Protein AF-A0A1S8L4I8-F1 (afdb_monomer)

pLDDT: mean 87.7, std 8.09, range [52.06, 96.81]

Mean predicted aligned error: 8.01 Å

Solvent-accessible surface area (backbone atoms only — not comparable to full-atom values): 6417 Å² total; per-residue (Å²): 130,55,75,65,58,51,51,55,50,52,53,49,52,48,56,42,41,77,71,63,42,60,68,67,68,67,61,54,53,56,47,52,53,51,50,52,57,48,56,77,68,48,87,44,71,67,56,42,51,52,54,49,56,50,50,54,51,50,55,53,48,52,61,54,31,56,58,27,42,52,58,51,51,53,51,52,50,53,52,53,49,39,73,76,43,59,83,48,52,66,60,53,53,52,50,55,53,54,51,54,56,50,52,53,52,52,53,50,53,58,64,74,76,107

Radius of gyration: 21.02 Å; Cα contacts (8 Å, |Δi|>4): 51; chains: 1; bounding box: 48×15×61 Å

Structure (mmCIF, N/CA/C/O backbone):
data_AF-A0A1S8L4I8-F1
#
_entry.id   AF-A0A1S8L4I8-F1
#
loop_
_atom_site.group_PDB
_atom_site.id
_atom_site.type_symbol
_atom_site.label_atom_id
_atom_site.label_alt_id
_atom_site.label_comp_id
_atom_site.label_asym_id
_atom_site.label_entity_id
_atom_site.label_seq_id
_atom_site.pdbx_PDB_ins_code
_atom_site.Cartn_x
_atom_site.Cartn_y
_atom_site.Cartn_z
_atom_site.occupancy
_atom_site.B_iso_or_equiv
_atom_site.auth_seq_id
_atom_site.auth_comp_id
_atom_site.auth_asym_id
_atom_site.auth_atom_id
_atom_site.pdbx_PDB_model_num
ATOM 1 N N . MET A 1 1 ? 1.986 3.184 -20.658 1.00 75.50 1 MET A N 1
ATOM 2 C CA . MET A 1 1 ? 2.642 4.064 -19.674 1.00 75.50 1 MET A CA 1
ATOM 3 C C . MET A 1 1 ? 4.081 4.294 -20.088 1.00 75.50 1 MET A C 1
ATOM 5 O O . MET A 1 1 ? 4.728 3.360 -20.542 1.00 75.50 1 MET A O 1
ATOM 9 N N . SER A 1 2 ? 4.564 5.520 -19.969 1.00 86.56 2 SER A N 1
ATOM 10 C CA . SER A 1 2 ? 5.971 5.899 -20.065 1.00 86.56 2 SER A CA 1
ATOM 11 C C . SER A 1 2 ? 6.704 5.616 -18.747 1.00 86.56 2 SER A C 1
ATOM 13 O O . SER A 1 2 ? 6.069 5.402 -17.715 1.00 86.56 2 SER 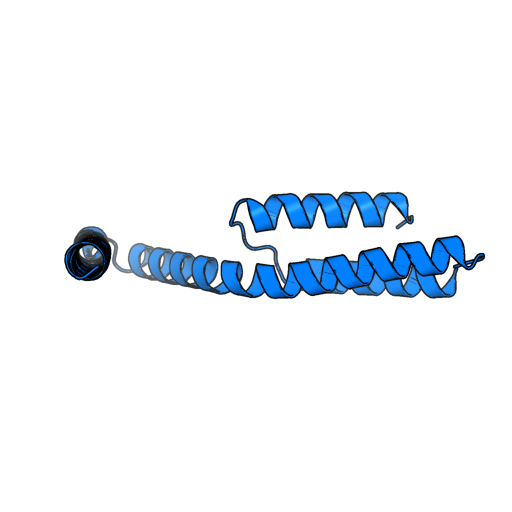A O 1
ATOM 15 N N . ASN A 1 3 ? 8.042 5.647 -18.755 1.00 84.62 3 ASN A N 1
ATOM 16 C CA . ASN A 1 3 ? 8.832 5.454 -17.529 1.00 84.62 3 ASN A CA 1
ATOM 17 C C . ASN A 1 3 ? 8.526 6.529 -16.470 1.00 84.62 3 ASN A C 1
ATOM 19 O O . ASN A 1 3 ? 8.507 6.219 -15.284 1.00 84.62 3 ASN A O 1
ATOM 23 N N . ASN A 1 4 ? 8.248 7.767 -16.892 1.00 88.50 4 ASN A N 1
ATOM 24 C CA . ASN A 1 4 ? 7.896 8.852 -15.972 1.00 88.50 4 ASN A CA 1
ATOM 25 C C . ASN A 1 4 ? 6.534 8.608 -15.317 1.00 88.50 4 ASN A C 1
ATOM 27 O O . ASN A 1 4 ? 6.416 8.739 -14.107 1.00 88.50 4 ASN A O 1
ATOM 31 N N . GLU A 1 5 ? 5.536 8.177 -16.095 1.00 89.81 5 GLU A N 1
ATOM 32 C CA . GLU A 1 5 ? 4.217 7.827 -15.550 1.00 89.81 5 GLU A CA 1
ATOM 33 C C . GLU A 1 5 ? 4.316 6.665 -14.550 1.00 89.81 5 GLU A C 1
ATOM 35 O O . GLU A 1 5 ? 3.658 6.689 -13.517 1.00 89.81 5 GLU A O 1
ATOM 40 N N . ILE A 1 6 ? 5.163 5.660 -14.816 1.00 91.44 6 ILE A N 1
ATOM 41 C CA . ILE A 1 6 ? 5.419 4.571 -13.859 1.00 91.44 6 ILE A CA 1
ATOM 42 C C . ILE A 1 6 ? 5.990 5.130 -12.552 1.00 91.44 6 ILE A C 1
ATOM 44 O O . ILE A 1 6 ? 5.493 4.789 -11.482 1.00 91.44 6 ILE A O 1
ATOM 48 N N . LEU A 1 7 ? 7.026 5.969 -12.635 1.00 91.44 7 LEU A N 1
ATOM 49 C CA . LEU A 1 7 ? 7.689 6.548 -11.464 1.00 91.44 7 LEU A CA 1
ATOM 50 C C . LEU A 1 7 ? 6.717 7.366 -10.610 1.00 91.44 7 LEU A C 1
ATOM 52 O O . LEU A 1 7 ? 6.626 7.139 -9.408 1.00 91.44 7 LEU A O 1
ATOM 56 N N . GLU A 1 8 ? 5.946 8.254 -11.239 1.00 93.75 8 GLU A N 1
ATOM 57 C CA . GLU A 1 8 ? 4.955 9.087 -10.555 1.00 93.75 8 GLU A CA 1
ATOM 58 C C . GLU A 1 8 ? 3.901 8.244 -9.827 1.00 93.75 8 GLU A C 1
ATOM 60 O O . GLU A 1 8 ? 3.535 8.551 -8.691 1.00 93.75 8 GLU A O 1
ATOM 65 N N . VAL A 1 9 ? 3.438 7.152 -10.445 1.00 94.50 9 VAL A N 1
ATOM 66 C CA . VAL A 1 9 ? 2.466 6.259 -9.805 1.00 94.50 9 VAL A CA 1
ATOM 67 C C . VAL A 1 9 ? 3.094 5.479 -8.647 1.00 94.50 9 VAL A C 1
ATOM 69 O O . VAL A 1 9 ? 2.458 5.354 -7.602 1.00 94.50 9 VAL A O 1
ATOM 72 N N . VAL A 1 10 ? 4.335 4.993 -8.772 1.00 95.00 10 VAL A N 1
ATOM 73 C CA . VAL A 1 10 ? 5.037 4.332 -7.654 1.00 95.00 10 VAL A CA 1
ATOM 74 C C . VAL A 1 10 ? 5.239 5.290 -6.479 1.00 95.00 10 VAL A C 1
ATOM 76 O O . VAL A 1 10 ? 5.034 4.897 -5.331 1.00 95.00 10 VAL A O 1
ATOM 79 N N . ASP A 1 11 ? 5.601 6.542 -6.746 1.00 94.75 11 ASP A N 1
ATOM 80 C CA . ASP A 1 11 ? 5.779 7.560 -5.707 1.00 94.75 11 ASP A CA 1
ATOM 81 C C . ASP A 1 11 ? 4.447 7.931 -5.036 1.00 94.75 11 ASP A C 1
ATOM 83 O O . ASP A 1 11 ? 4.386 8.121 -3.820 1.00 94.75 11 ASP A O 1
ATOM 87 N N . TYR A 1 12 ? 3.350 7.965 -5.797 1.00 95.31 12 TYR A N 1
ATOM 88 C CA . TYR A 1 12 ? 2.008 8.121 -5.236 1.00 95.31 12 TYR A CA 1
ATOM 89 C C . TYR A 1 12 ? 1.615 6.937 -4.338 1.00 95.31 12 TYR A C 1
ATOM 91 O O . TYR A 1 12 ? 1.148 7.149 -3.218 1.00 95.31 12 TYR A O 1
ATOM 99 N N . ILE A 1 13 ? 1.837 5.701 -4.799 1.00 95.06 13 ILE A N 1
ATOM 100 C CA . ILE A 1 13 ? 1.588 4.474 -4.025 1.00 95.06 13 ILE A CA 1
ATOM 101 C C . ILE A 1 13 ? 2.364 4.510 -2.707 1.00 95.06 13 ILE A C 1
ATOM 103 O O . ILE A 1 13 ? 1.803 4.229 -1.649 1.00 95.06 13 ILE A O 1
ATOM 107 N N . GLU A 1 14 ? 3.638 4.904 -2.756 1.00 95.81 14 GLU A N 1
ATOM 108 C CA . GLU A 1 14 ? 4.462 5.079 -1.564 1.00 95.81 14 GLU A CA 1
ATOM 109 C C . GLU A 1 14 ? 3.817 6.064 -0.587 1.00 95.81 14 GLU A C 1
ATOM 111 O O . GLU A 1 14 ? 3.582 5.719 0.571 1.00 95.81 14 GLU A O 1
ATOM 116 N N . LEU A 1 15 ? 3.461 7.263 -1.047 1.00 96.81 15 LEU A N 1
ATOM 117 C CA . LEU A 1 15 ? 2.855 8.280 -0.192 1.00 96.81 15 LEU A CA 1
ATOM 118 C C . LEU A 1 15 ? 1.568 7.785 0.490 1.00 96.81 15 LEU A C 1
ATOM 120 O O . LEU A 1 15 ? 1.374 8.015 1.685 1.00 96.81 15 LEU A O 1
ATOM 124 N N . VAL A 1 16 ? 0.709 7.077 -0.244 1.00 94.81 16 VAL A N 1
ATOM 125 C CA . VAL A 1 16 ? -0.547 6.534 0.287 1.00 94.81 16 VAL A CA 1
ATOM 126 C C . VAL A 1 16 ? -0.279 5.450 1.338 1.00 94.81 16 VAL A C 1
ATOM 128 O O . VAL A 1 16 ? -0.805 5.548 2.448 1.00 94.81 16 VAL A O 1
ATOM 131 N N . ILE A 1 17 ? 0.605 4.487 1.071 1.00 93.31 17 ILE A N 1
ATOM 132 C CA . ILE A 1 17 ? 0.927 3.416 2.034 1.00 93.31 17 ILE A CA 1
ATOM 133 C C . ILE A 1 17 ? 1.576 3.980 3.297 1.00 93.31 17 ILE A C 1
ATOM 135 O O . ILE A 1 17 ? 1.211 3.606 4.410 1.00 93.31 17 ILE A O 1
ATOM 139 N N . PHE A 1 18 ? 2.518 4.916 3.158 1.00 92.19 18 PHE A N 1
ATOM 140 C CA . PHE A 1 18 ? 3.176 5.535 4.312 1.00 92.19 18 PHE A CA 1
ATOM 141 C C . PHE A 1 18 ? 2.248 6.455 5.114 1.00 92.19 18 PHE A C 1
ATOM 143 O O . PHE A 1 18 ? 2.526 6.727 6.282 1.00 92.19 18 PHE A O 1
ATOM 150 N N . SER A 1 19 ? 1.127 6.886 4.531 1.00 92.06 19 SER A N 1
ATOM 151 C C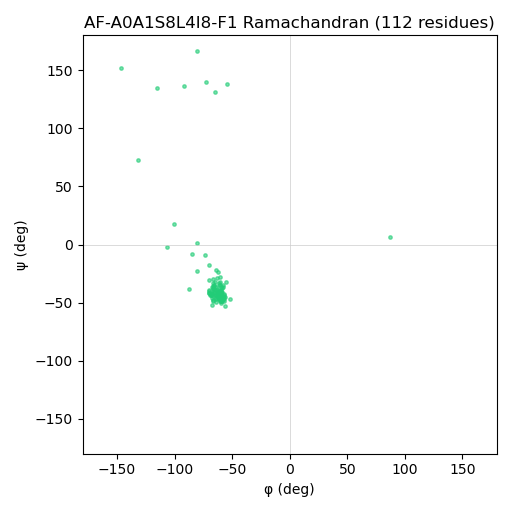A . SER A 1 19 ? 0.039 7.541 5.266 1.00 92.06 19 SER A CA 1
ATOM 152 C C . SER A 1 19 ? -0.890 6.563 6.005 1.00 92.06 19 SER A C 1
ATOM 154 O O . SER A 1 19 ? -1.831 7.005 6.657 1.00 92.06 19 SER A O 1
ATOM 156 N N . GLY A 1 20 ? -0.618 5.254 5.931 1.00 87.50 20 GLY A N 1
ATOM 157 C CA . GLY A 1 20 ? -1.379 4.193 6.594 1.00 87.50 20 GLY A CA 1
ATOM 158 C C . GLY A 1 20 ? -2.569 3.675 5.788 1.00 87.50 20 GLY A C 1
ATOM 159 O O . GLY A 1 20 ? -3.344 2.877 6.301 1.00 87.50 20 GLY A O 1
ATOM 160 N N . ASN A 1 21 ? -2.727 4.112 4.538 1.00 92.00 21 ASN A N 1
ATOM 161 C CA . ASN A 1 21 ? -3.866 3.733 3.712 1.00 92.00 21 ASN A CA 1
ATOM 162 C C . ASN A 1 21 ? -3.561 2.488 2.876 1.00 92.00 21 ASN A C 1
ATOM 164 O O . ASN A 1 21 ? -2.502 2.381 2.255 1.00 92.00 21 ASN A O 1
ATOM 168 N N . TYR A 1 22 ? -4.530 1.577 2.830 1.00 93.75 22 TYR A N 1
ATOM 169 C CA . TYR A 1 22 ? -4.508 0.418 1.946 1.00 93.75 22 TYR A CA 1
ATOM 170 C C . TYR A 1 22 ? -4.767 0.826 0.489 1.00 93.75 22 TYR A C 1
ATOM 172 O O . TYR A 1 22 ? -5.630 1.660 0.206 1.00 93.75 22 TYR A O 1
ATOM 180 N N . ILE A 1 23 ? -4.037 0.202 -0.434 1.00 94.19 23 ILE A N 1
ATOM 181 C CA . ILE A 1 23 ? -4.275 0.266 -1.878 1.00 94.19 23 ILE A CA 1
ATOM 182 C C . ILE A 1 23 ? -4.649 -1.129 -2.374 1.00 94.19 23 ILE A C 1
ATOM 184 O O . ILE A 1 23 ? -3.979 -2.103 -2.045 1.00 94.19 23 ILE A O 1
ATOM 188 N N . GLU A 1 24 ? -5.681 -1.222 -3.207 1.00 93.06 24 GLU A N 1
ATOM 189 C CA . GLU A 1 24 ? -6.111 -2.486 -3.814 1.00 93.06 24 GLU A CA 1
ATOM 190 C C . GLU A 1 24 ? -4.972 -3.205 -4.555 1.00 93.06 24 GLU A C 1
ATOM 192 O O . GLU A 1 24 ? -4.188 -2.589 -5.282 1.00 93.06 24 GLU A O 1
ATOM 197 N N . GLU A 1 25 ? -4.900 -4.529 -4.400 1.00 89.75 25 GLU A N 1
ATOM 198 C CA . GLU A 1 25 ? -3.819 -5.358 -4.963 1.00 89.75 25 GLU A CA 1
ATOM 199 C C . GLU A 1 25 ? -3.756 -5.287 -6.497 1.00 89.75 25 GLU A C 1
ATOM 201 O O . GLU A 1 25 ? -2.666 -5.263 -7.068 1.00 89.75 25 GLU A O 1
ATOM 206 N N . GLU A 1 26 ? -4.907 -5.127 -7.161 1.00 93.19 26 GLU A N 1
ATOM 207 C CA . GLU A 1 26 ? -4.998 -4.971 -8.620 1.00 93.19 26 GLU A CA 1
ATOM 208 C C . GLU A 1 26 ? -4.140 -3.801 -9.136 1.00 93.19 26 GLU A C 1
ATOM 210 O O . GLU A 1 26 ? -3.566 -3.877 -10.224 1.00 93.19 26 GLU A O 1
ATOM 215 N N . ALA A 1 27 ? -3.980 -2.734 -8.344 1.00 91.44 27 ALA A N 1
ATOM 216 C CA . ALA A 1 27 ? -3.146 -1.599 -8.725 1.00 91.44 27 ALA A CA 1
ATOM 217 C C . ALA A 1 27 ? -1.666 -1.994 -8.871 1.00 91.44 27 ALA A C 1
ATOM 219 O O . ALA A 1 27 ? -0.986 -1.506 -9.776 1.00 91.44 27 ALA A O 1
ATOM 220 N N . PHE A 1 28 ? -1.169 -2.896 -8.018 1.00 94.75 28 PHE A N 1
ATOM 221 C CA . PHE A 1 28 ? 0.204 -3.398 -8.097 1.00 94.75 28 PHE A CA 1
ATOM 222 C C . PHE A 1 28 ? 0.395 -4.297 -9.314 1.00 94.75 28 PHE A C 1
ATOM 224 O O . PHE A 1 28 ? 1.399 -4.156 -10.013 1.00 94.75 28 PHE A O 1
ATOM 231 N N . ASP A 1 29 ? -0.569 -5.172 -9.599 1.00 94.00 29 ASP A N 1
ATOM 232 C CA . ASP A 1 29 ? -0.520 -6.077 -10.751 1.00 94.00 29 ASP A CA 1
ATOM 233 C C . ASP A 1 29 ? -0.495 -5.308 -12.076 1.00 94.00 29 ASP A C 1
ATOM 235 O O . ASP A 1 29 ? 0.356 -5.565 -12.934 1.00 94.00 29 ASP A O 1
ATOM 239 N N . ILE A 1 30 ? -1.362 -4.298 -12.216 1.00 92.56 30 ILE A N 1
ATOM 240 C CA . ILE A 1 30 ? -1.380 -3.406 -13.382 1.00 92.56 30 ILE A CA 1
ATOM 241 C C . ILE A 1 30 ? -0.017 -2.724 -13.556 1.00 92.56 30 ILE A C 1
ATOM 243 O O . ILE A 1 30 ? 0.508 -2.646 -14.673 1.00 92.56 30 ILE A O 1
ATOM 247 N N . LEU A 1 31 ? 0.584 -2.241 -12.464 1.00 94.12 31 LEU A N 1
ATOM 248 C CA . LEU A 1 31 ? 1.862 -1.542 -12.532 1.00 94.12 31 LEU A CA 1
ATOM 249 C C . LEU A 1 31 ? 3.030 -2.471 -12.870 1.00 94.12 31 LEU A C 1
ATOM 251 O O . LEU A 1 31 ? 3.879 -2.105 -13.683 1.00 94.12 31 LEU A O 1
ATOM 255 N N . LYS A 1 32 ? 3.066 -3.674 -12.285 1.00 94.94 32 LYS A N 1
ATOM 256 C CA . LYS A 1 32 ? 4.068 -4.707 -12.589 1.00 94.94 32 LYS A CA 1
ATOM 257 C C . LYS A 1 32 ? 4.036 -5.080 -14.066 1.00 94.94 32 LYS A C 1
ATOM 259 O O . LYS A 1 32 ? 5.091 -5.138 -14.696 1.00 94.94 32 LYS A O 1
ATOM 264 N N . GLU A 1 33 ? 2.846 -5.261 -14.636 1.00 93.62 33 GLU A N 1
ATOM 265 C CA . GLU A 1 33 ? 2.701 -5.548 -16.065 1.00 93.62 33 GLU A CA 1
ATOM 266 C C . GLU A 1 33 ? 3.131 -4.346 -16.922 1.00 93.62 33 GLU A C 1
ATOM 268 O O . GLU A 1 33 ? 3.824 -4.501 -17.930 1.00 93.62 33 GLU A O 1
ATOM 273 N N . GLY A 1 34 ? 2.813 -3.123 -16.487 1.00 92.25 34 GLY A N 1
ATOM 274 C CA . GLY A 1 34 ? 3.315 -1.892 -17.099 1.00 92.25 34 GLY A CA 1
ATOM 275 C C . GLY A 1 34 ? 4.847 -1.825 -17.138 1.00 92.25 34 GLY A C 1
ATOM 276 O O . GLY A 1 34 ? 5.421 -1.536 -18.188 1.00 92.25 34 GLY A O 1
ATOM 277 N N . ILE A 1 35 ? 5.515 -2.139 -16.026 1.00 93.81 35 ILE A N 1
ATOM 278 C CA . ILE A 1 35 ? 6.981 -2.177 -15.921 1.00 93.81 35 ILE A CA 1
ATOM 279 C C . ILE A 1 35 ? 7.569 -3.276 -16.811 1.00 93.81 35 ILE A C 1
ATOM 281 O O . ILE A 1 35 ? 8.544 -3.036 -17.523 1.00 93.81 35 ILE A O 1
ATOM 285 N N . LYS A 1 36 ? 6.966 -4.468 -16.817 1.00 92.56 36 LYS A N 1
ATOM 286 C CA . LYS A 1 36 ? 7.404 -5.598 -17.642 1.00 92.56 36 LYS A CA 1
ATOM 287 C C . LYS A 1 36 ? 7.396 -5.257 -19.132 1.00 92.56 36 LYS A C 1
ATOM 289 O O . LYS A 1 36 ? 8.406 -5.454 -19.800 1.00 92.56 36 LYS A O 1
ATOM 294 N N . ASN A 1 37 ? 6.316 -4.655 -19.626 1.00 91.88 37 ASN A N 1
ATOM 295 C CA . ASN A 1 37 ? 6.243 -4.192 -21.013 1.00 91.88 37 ASN A CA 1
ATOM 296 C C . ASN A 1 37 ? 7.349 -3.167 -21.333 1.00 91.88 37 ASN A C 1
ATOM 298 O O . ASN A 1 37 ? 7.951 -3.196 -22.403 1.00 91.88 37 ASN A O 1
ATOM 302 N N . ARG A 1 38 ? 7.687 -2.287 -20.382 1.00 91.94 38 ARG A N 1
ATOM 303 C CA . ARG A 1 38 ? 8.785 -1.320 -20.550 1.00 91.94 38 ARG A CA 1
ATOM 304 C C . ARG A 1 38 ? 10.172 -1.950 -20.546 1.00 91.94 38 ARG A C 1
ATOM 306 O O . ARG A 1 38 ? 11.056 -1.430 -21.222 1.00 91.94 38 ARG A O 1
ATOM 313 N N . PHE A 1 39 ? 10.374 -3.056 -19.834 1.00 91.94 39 PHE A N 1
ATOM 314 C CA . PHE A 1 39 ? 11.624 -3.810 -19.922 1.00 91.94 39 PHE A CA 1
ATOM 315 C C . PHE A 1 39 ? 11.865 -4.356 -21.327 1.00 91.94 39 PHE A C 1
ATOM 317 O O . PHE A 1 39 ? 12.989 -4.268 -21.818 1.00 91.94 39 PHE A O 1
ATOM 324 N N . GLU A 1 40 ? 10.822 -4.879 -21.973 1.00 89.56 40 GLU A N 1
ATOM 325 C CA . GLU A 1 40 ? 10.895 -5.417 -23.338 1.00 89.56 40 GLU A CA 1
ATOM 326 C C . GLU A 1 40 ? 11.230 -4.325 -24.370 1.00 89.56 40 GLU A C 1
ATOM 328 O O . GLU A 1 40 ? 11.953 -4.578 -25.334 1.00 89.56 40 GLU A O 1
ATOM 333 N N . ASP A 1 41 ? 10.782 -3.093 -24.119 1.00 89.69 41 ASP A N 1
ATOM 334 C CA . ASP A 1 41 ? 11.035 -1.921 -24.964 1.00 89.69 41 ASP A CA 1
ATOM 335 C C . ASP A 1 41 ? 12.372 -1.205 -24.686 1.00 89.69 41 ASP A C 1
ATOM 337 O O . ASP A 1 41 ? 12.739 -0.270 -25.412 1.00 89.69 41 ASP A O 1
ATOM 341 N N . SER A 1 42 ? 13.086 -1.587 -23.623 1.00 86.88 42 SER A N 1
ATOM 342 C CA . SER A 1 42 ? 14.254 -0.855 -23.129 1.00 86.88 42 SER A CA 1
ATOM 343 C C . SER A 1 42 ? 15.407 -0.863 -24.132 1.00 86.88 42 SER A C 1
ATOM 345 O O . SER A 1 42 ? 15.820 -1.905 -24.643 1.00 86.88 42 SER A O 1
ATOM 347 N N . ARG A 1 43 ? 15.976 0.319 -24.400 1.00 89.75 43 ARG A N 1
ATOM 348 C CA . ARG A 1 43 ? 17.045 0.484 -25.409 1.00 89.75 43 ARG A CA 1
ATOM 349 C C . ARG A 1 43 ? 18.428 0.707 -24.818 1.00 89.75 43 ARG A C 1
ATOM 351 O O . ARG A 1 43 ? 19.399 0.850 -25.561 1.00 89.75 43 ARG A O 1
ATOM 358 N N . SER A 1 44 ? 18.536 0.778 -23.494 1.00 92.81 44 SER A N 1
ATOM 359 C CA . SER A 1 44 ? 19.806 1.036 -22.821 1.00 92.81 44 SER A CA 1
ATOM 360 C C . SER A 1 44 ? 19.901 0.325 -21.479 1.00 92.81 44 SER A C 1
ATOM 362 O O . SER A 1 44 ? 18.910 0.127 -20.780 1.00 92.81 44 SER A O 1
ATOM 364 N N . PHE A 1 45 ? 21.132 0.008 -21.075 1.00 91.12 45 PHE A N 1
ATOM 365 C CA . PHE A 1 45 ? 21.400 -0.539 -19.746 1.00 91.12 45 PHE A CA 1
ATOM 366 C C . PHE A 1 45 ? 20.922 0.398 -18.626 1.00 91.12 45 PHE A C 1
ATOM 368 O O . PHE A 1 45 ? 20.430 -0.067 -17.604 1.00 91.12 45 PHE A O 1
ATOM 375 N N . PHE A 1 46 ? 21.042 1.715 -18.821 1.00 92.12 46 PHE A N 1
ATOM 376 C CA . PHE A 1 46 ? 20.590 2.699 -17.838 1.00 92.12 46 PHE A CA 1
ATOM 377 C C . PHE A 1 46 ? 19.070 2.652 -17.643 1.00 92.12 46 PHE A C 1
ATOM 379 O O . PHE A 1 46 ? 18.599 2.608 -16.511 1.00 92.12 46 PHE A O 1
ATOM 386 N N . GLU A 1 47 ? 18.313 2.600 -18.741 1.00 90.06 47 GLU A N 1
ATOM 387 C CA . GLU A 1 47 ? 16.854 2.471 -18.699 1.00 90.06 47 GLU A CA 1
ATOM 388 C C . GLU A 1 47 ? 16.427 1.156 -18.036 1.00 90.06 47 GLU A C 1
ATOM 390 O O . GLU A 1 47 ? 15.585 1.166 -17.142 1.00 90.06 47 GLU A O 1
ATOM 395 N N . TYR A 1 48 ? 17.065 0.040 -18.401 1.00 92.50 48 TYR A N 1
ATOM 396 C CA . TYR A 1 48 ? 16.831 -1.253 -17.755 1.00 92.50 48 TYR A CA 1
ATOM 397 C C . TYR A 1 48 ? 17.090 -1.193 -16.243 1.00 92.50 48 TYR A C 1
ATOM 399 O O . TYR A 1 48 ? 16.262 -1.623 -15.446 1.00 92.50 48 TYR A O 1
ATOM 407 N N . LYS A 1 49 ? 18.233 -0.630 -15.833 1.00 93.19 49 LYS A N 1
ATOM 408 C CA . LYS A 1 49 ? 18.598 -0.513 -14.420 1.00 93.19 49 LYS A CA 1
ATOM 409 C C . LYS A 1 49 ? 17.566 0.310 -13.644 1.00 93.19 49 LYS A C 1
ATOM 411 O O . LYS A 1 49 ? 17.148 -0.118 -12.575 1.00 93.19 49 LYS A O 1
ATOM 416 N N . SER A 1 50 ? 17.135 1.441 -14.200 1.00 91.75 50 SER A N 1
ATOM 417 C CA . SER A 1 50 ? 16.117 2.294 -13.581 1.00 91.75 50 SER A CA 1
ATOM 418 C C . SER A 1 50 ? 14.781 1.561 -13.418 1.00 91.75 50 SER A C 1
ATOM 420 O O . SER A 1 50 ? 14.212 1.583 -12.332 1.00 91.75 50 SER A O 1
ATOM 422 N N . LEU A 1 51 ? 14.309 0.845 -14.444 1.00 94.31 51 LEU A N 1
ATOM 423 C CA . LEU A 1 51 ? 13.083 0.042 -14.347 1.00 94.31 51 LEU A CA 1
ATOM 424 C C . LEU A 1 51 ? 13.194 -1.067 -13.288 1.00 94.31 51 LEU A C 1
ATOM 426 O O . LEU A 1 51 ? 12.220 -1.349 -12.593 1.00 94.31 51 LEU A O 1
ATOM 430 N N . ASN A 1 52 ? 14.378 -1.662 -13.121 1.00 94.44 52 ASN A N 1
ATOM 431 C CA . ASN A 1 52 ? 14.617 -2.675 -12.094 1.00 94.44 52 ASN A CA 1
ATOM 432 C C . ASN A 1 52 ? 14.574 -2.104 -10.676 1.00 94.44 52 ASN A C 1
ATOM 434 O O . ASN A 1 52 ? 13.930 -2.689 -9.812 1.00 94.44 52 ASN A O 1
ATOM 438 N N . GLU A 1 53 ? 15.184 -0.941 -10.446 1.00 94.88 53 GLU A N 1
ATOM 439 C CA . GLU A 1 53 ? 15.097 -0.240 -9.156 1.00 94.88 53 GLU A CA 1
ATOM 440 C C . GLU A 1 53 ? 13.637 0.107 -8.807 1.00 94.88 53 GLU A C 1
ATOM 442 O O . GLU A 1 53 ? 13.204 -0.049 -7.664 1.00 94.88 53 GLU A O 1
ATOM 447 N N . VAL A 1 54 ? 12.846 0.513 -9.804 1.00 95.38 54 VAL A N 1
ATOM 448 C CA . VAL A 1 54 ? 11.417 0.810 -9.629 1.00 95.38 54 VAL A CA 1
ATOM 449 C C . VAL A 1 54 ? 10.603 -0.444 -9.313 1.00 95.38 54 VAL A C 1
ATOM 451 O O . VAL A 1 54 ? 9.748 -0.405 -8.428 1.00 95.38 54 VAL A O 1
ATOM 454 N N . LEU A 1 55 ? 10.876 -1.565 -9.985 1.00 95.94 55 LEU A N 1
ATOM 455 C CA . LEU A 1 55 ? 10.219 -2.839 -9.695 1.00 95.94 55 LEU A CA 1
ATOM 456 C C . LEU A 1 55 ? 10.533 -3.330 -8.275 1.00 95.94 55 LEU A C 1
ATOM 458 O O . LEU A 1 55 ? 9.637 -3.778 -7.562 1.00 95.94 55 LEU A O 1
ATOM 462 N N . GLU A 1 56 ? 11.793 -3.225 -7.848 1.00 96.12 56 GLU A N 1
ATOM 463 C CA . GLU A 1 56 ? 12.209 -3.565 -6.484 1.00 96.12 56 GLU A CA 1
ATOM 464 C C . GLU A 1 56 ? 11.487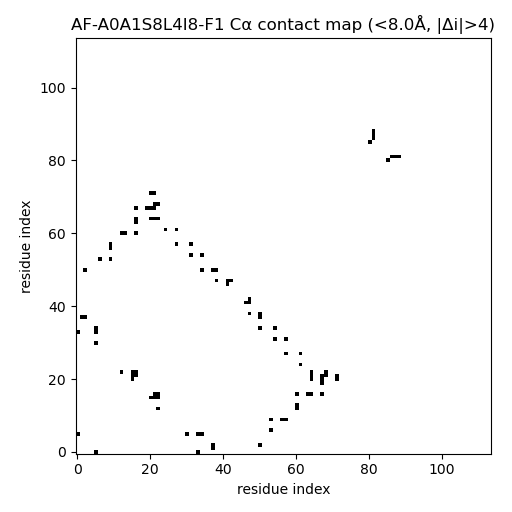 -2.698 -5.445 1.00 96.12 56 GLU A C 1
ATOM 466 O O . GLU A 1 56 ? 10.954 -3.229 -4.466 1.00 96.12 56 GLU A O 1
ATOM 471 N N . LYS A 1 57 ? 11.389 -1.383 -5.690 1.00 95.88 57 LYS A N 1
ATOM 472 C CA . LYS A 1 57 ? 10.611 -0.464 -4.849 1.00 95.88 57 LYS A CA 1
ATOM 473 C C . LYS A 1 57 ? 9.139 -0.877 -4.784 1.00 95.88 57 LYS A C 1
ATOM 475 O O . LYS A 1 57 ? 8.590 -0.972 -3.689 1.00 95.88 57 LYS A O 1
ATOM 480 N N . LEU A 1 58 ? 8.506 -1.172 -5.920 1.00 96.44 58 LEU A N 1
ATOM 481 C CA . LEU A 1 58 ? 7.099 -1.579 -5.970 1.00 96.44 58 LEU A CA 1
ATOM 482 C C . LEU A 1 58 ? 6.839 -2.874 -5.183 1.00 96.44 58 LEU A C 1
ATOM 484 O O . LEU A 1 58 ? 5.874 -2.938 -4.427 1.00 96.44 58 LEU A O 1
ATOM 488 N N . ASN A 1 59 ? 7.712 -3.878 -5.303 1.00 95.12 59 ASN A N 1
ATOM 489 C CA . ASN A 1 59 ? 7.593 -5.129 -4.544 1.00 95.12 59 ASN A CA 1
ATOM 490 C C . ASN A 1 59 ? 7.708 -4.896 -3.029 1.00 95.12 59 ASN A C 1
ATOM 492 O O . ASN A 1 59 ? 7.006 -5.520 -2.234 1.00 95.12 59 ASN A O 1
ATOM 496 N N . TRP A 1 60 ? 8.584 -3.981 -2.607 1.00 95.62 60 TRP A N 1
ATOM 497 C CA . TRP A 1 60 ? 8.675 -3.598 -1.201 1.00 95.62 60 TRP A CA 1
ATOM 498 C C . TRP A 1 60 ? 7.408 -2.889 -0.707 1.00 95.62 60 TRP A C 1
ATOM 500 O O . TRP A 1 60 ? 6.933 -3.160 0.399 1.00 95.62 60 TRP A O 1
ATOM 510 N N . LEU A 1 61 ? 6.839 -2.007 -1.531 1.00 96.19 61 LEU A N 1
ATOM 511 C CA . LEU A 1 61 ? 5.585 -1.323 -1.225 1.00 96.19 61 LEU A CA 1
ATOM 512 C C . LEU A 1 61 ? 4.411 -2.300 -1.140 1.00 96.19 61 LEU A C 1
ATOM 514 O O . LEU A 1 61 ? 3.606 -2.180 -0.226 1.00 96.19 61 LEU A O 1
ATOM 518 N N . GLU A 1 62 ? 4.346 -3.311 -2.004 1.00 95.38 62 GLU A N 1
ATOM 519 C CA . GLU A 1 62 ? 3.333 -4.371 -1.929 1.00 95.38 62 GLU A CA 1
ATOM 520 C C . GLU A 1 62 ? 3.401 -5.121 -0.591 1.00 95.38 62 GLU A C 1
ATOM 522 O O . GLU A 1 62 ? 2.386 -5.302 0.085 1.00 95.38 62 GLU A O 1
ATOM 527 N N . PHE A 1 63 ? 4.609 -5.481 -0.145 1.00 92.44 63 PHE A N 1
ATOM 528 C CA . PHE A 1 63 ? 4.802 -6.090 1.170 1.00 92.44 63 PHE A CA 1
ATOM 529 C C . PHE A 1 63 ? 4.342 -5.169 2.311 1.00 92.44 63 PHE A C 1
ATOM 531 O O . PHE A 1 63 ? 3.737 -5.631 3.278 1.00 92.44 63 PHE A O 1
ATOM 538 N N . LYS A 1 64 ? 4.603 -3.861 2.217 1.00 92.62 64 LYS A N 1
ATOM 539 C CA . LYS A 1 64 ? 4.122 -2.884 3.205 1.00 92.62 64 LYS A CA 1
ATOM 540 C C . LYS A 1 64 ? 2.604 -2.735 3.186 1.00 92.62 64 LYS A C 1
ATOM 542 O O . LYS A 1 64 ? 1.994 -2.687 4.250 1.00 92.62 64 LYS A O 1
ATOM 547 N N . ASN A 1 65 ? 2.007 -2.729 2.002 1.00 95.00 65 ASN A N 1
ATOM 548 C CA . ASN A 1 65 ? 0.570 -2.628 1.800 1.00 95.00 65 ASN A CA 1
ATOM 549 C C . ASN A 1 65 ? -0.193 -3.825 2.395 1.00 95.00 65 ASN A C 1
ATOM 551 O O . ASN A 1 65 ? -1.318 -3.663 2.858 1.00 95.00 65 ASN A O 1
ATOM 555 N N . LEU A 1 66 ? 0.437 -5.006 2.473 1.00 91.81 66 LEU A N 1
ATOM 556 C CA . LEU A 1 66 ? -0.130 -6.167 3.166 1.00 91.81 66 LEU A CA 1
ATOM 557 C C . LEU A 1 66 ? -0.433 -5.879 4.645 1.00 91.81 66 LEU A C 1
ATOM 559 O O . LEU A 1 66 ? -1.409 -6.401 5.171 1.00 91.81 66 LEU A O 1
ATOM 563 N N . ILE A 1 67 ? 0.381 -5.057 5.313 1.00 86.88 67 ILE A N 1
ATOM 564 C CA . ILE A 1 67 ? 0.138 -4.667 6.708 1.00 86.88 67 ILE A CA 1
ATOM 565 C C . ILE A 1 67 ? -1.125 -3.803 6.774 1.00 86.88 67 ILE A C 1
ATOM 567 O O . ILE A 1 67 ? -2.067 -4.156 7.477 1.00 86.88 67 ILE A O 1
ATOM 571 N N . SER A 1 68 ? -1.193 -2.753 5.951 1.00 89.06 68 SER A N 1
AT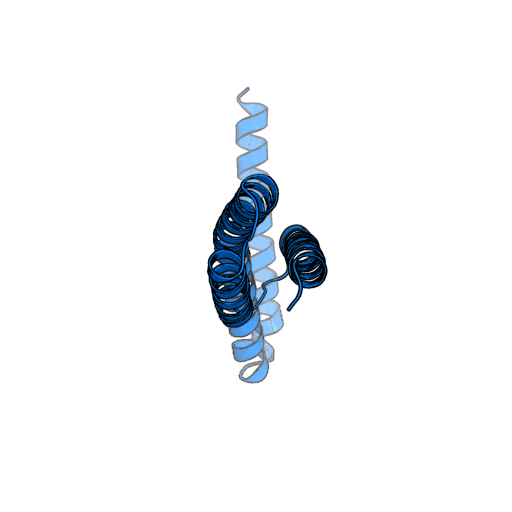OM 572 C CA . SER A 1 68 ? -2.354 -1.856 5.862 1.00 89.06 68 SER A CA 1
ATOM 573 C C . SER A 1 68 ? -3.644 -2.570 5.439 1.00 89.06 68 SER A C 1
ATOM 575 O O . SER A 1 68 ? -4.734 -2.151 5.818 1.00 89.06 68 SER A O 1
ATOM 577 N N . LYS A 1 69 ? -3.545 -3.671 4.682 1.00 92.12 69 LYS A N 1
ATOM 578 C CA . LYS A 1 69 ? -4.694 -4.507 4.311 1.00 92.12 69 LYS A CA 1
ATOM 579 C C . LYS A 1 69 ? -5.391 -5.102 5.532 1.00 92.12 69 LYS A C 1
ATOM 581 O O . LYS A 1 69 ? -6.616 -5.167 5.546 1.00 92.12 69 LYS A O 1
ATOM 586 N N . TYR A 1 70 ? -4.641 -5.566 6.533 1.00 87.62 70 TYR A N 1
ATOM 587 C CA . TYR A 1 70 ? -5.248 -6.154 7.729 1.00 87.62 70 TYR A CA 1
ATOM 588 C C . TYR A 1 70 ? -6.021 -5.106 8.528 1.00 87.62 70 TYR A C 1
ATOM 590 O O . TYR A 1 70 ? -7.175 -5.362 8.869 1.00 87.62 70 TYR A O 1
ATOM 598 N N . ASP A 1 71 ? -5.438 -3.920 8.714 1.00 84.06 71 ASP A N 1
ATOM 599 C CA . ASP A 1 71 ? -6.095 -2.794 9.386 1.00 84.06 71 ASP A CA 1
ATOM 600 C C . ASP A 1 71 ? -7.380 -2.387 8.640 1.00 84.06 71 ASP A C 1
ATOM 602 O O . ASP A 1 71 ? -8.450 -2.243 9.233 1.00 84.06 71 ASP A O 1
ATOM 606 N N . TYR A 1 72 ? -7.310 -2.296 7.307 1.00 87.69 72 TYR A N 1
ATOM 607 C CA . TYR A 1 72 ? -8.468 -2.006 6.461 1.00 87.69 72 TYR A CA 1
ATOM 608 C C . TYR A 1 72 ? -9.575 -3.067 6.583 1.00 87.69 72 TYR A C 1
ATOM 610 O O . TYR A 1 72 ? -10.751 -2.730 6.734 1.00 87.69 72 TYR A O 1
ATOM 618 N N . LEU A 1 73 ? -9.223 -4.356 6.541 1.00 88.62 73 LEU A N 1
ATOM 619 C CA . LEU A 1 73 ? -10.191 -5.448 6.678 1.00 88.62 73 LEU A CA 1
ATOM 620 C C . LEU A 1 73 ? -10.864 -5.443 8.052 1.00 88.62 73 LEU A C 1
ATOM 622 O O . LEU A 1 73 ? -12.069 -5.684 8.139 1.00 88.62 73 LEU A O 1
ATOM 626 N N . GLU A 1 74 ? -10.108 -5.170 9.113 1.00 85.44 74 GLU A N 1
ATOM 627 C CA . GLU A 1 74 ? -10.658 -5.028 10.457 1.00 85.44 74 GLU A CA 1
ATOM 628 C C . GLU A 1 74 ? -11.691 -3.896 10.510 1.00 85.44 74 GLU A C 1
ATOM 630 O O . GLU A 1 74 ? -12.823 -4.113 10.958 1.00 85.44 74 GLU A O 1
ATOM 635 N N . GLU A 1 75 ? -11.356 -2.719 9.975 1.00 86.88 75 GLU A N 1
ATOM 636 C CA . GLU A 1 75 ? -12.291 -1.598 9.899 1.00 86.88 75 GLU A CA 1
ATOM 637 C C . GLU A 1 75 ? -13.573 -1.945 9.136 1.00 86.88 75 GLU A C 1
ATOM 639 O O . GLU A 1 75 ? -14.673 -1.612 9.589 1.00 86.88 75 GLU A O 1
ATOM 644 N N . GLU A 1 76 ? -13.461 -2.601 7.980 1.00 87.12 76 GLU A N 1
ATOM 645 C CA . GLU A 1 76 ? -14.620 -2.962 7.162 1.00 87.12 76 GLU A CA 1
ATOM 646 C C . GLU A 1 76 ? -15.509 -4.002 7.853 1.00 87.12 76 GLU A C 1
ATOM 648 O O . GLU A 1 76 ? -16.739 -3.888 7.815 1.00 87.12 76 GLU A O 1
ATOM 653 N N . ILE A 1 77 ? -14.919 -4.970 8.562 1.00 86.88 77 ILE A N 1
ATOM 654 C CA . ILE A 1 77 ? -15.670 -5.921 9.392 1.00 86.88 77 ILE A CA 1
ATOM 655 C C . ILE A 1 77 ? -16.427 -5.173 10.494 1.00 86.88 77 ILE A C 1
ATOM 657 O O . ILE A 1 77 ? -17.629 -5.397 10.672 1.00 86.88 77 ILE A O 1
ATOM 661 N N . VAL A 1 78 ? -15.768 -4.250 11.203 1.00 84.62 78 VAL A N 1
ATOM 662 C CA . VAL A 1 78 ? -16.402 -3.445 12.257 1.00 84.62 78 VAL A CA 1
ATOM 663 C C . VAL A 1 78 ? -17.545 -2.600 11.689 1.00 84.62 78 VAL A C 1
ATOM 665 O O . VAL A 1 78 ? -18.654 -2.619 12.234 1.00 84.62 78 VAL A O 1
ATOM 668 N N . LYS A 1 79 ? -17.326 -1.901 10.569 1.00 87.00 79 LYS A N 1
ATOM 669 C CA . LYS A 1 79 ? -18.367 -1.118 9.880 1.00 87.00 79 LYS A CA 1
ATOM 670 C C . LYS A 1 79 ? -19.536 -2.009 9.454 1.00 87.00 79 LYS A C 1
ATOM 672 O O . LYS A 1 79 ? -20.692 -1.626 9.644 1.00 87.00 79 LYS A O 1
ATOM 677 N N . GLY A 1 80 ? -19.255 -3.203 8.935 1.00 88.25 80 GLY A N 1
ATOM 678 C CA . GLY A 1 80 ? -20.255 -4.197 8.550 1.00 88.25 80 GLY A CA 1
ATOM 679 C C . GLY A 1 80 ? -21.116 -4.657 9.727 1.00 88.25 80 GLY A C 1
ATOM 680 O O . GLY A 1 80 ? -22.345 -4.618 9.641 1.00 88.25 80 GLY A O 1
ATOM 681 N N . ILE A 1 81 ? -20.492 -5.017 10.853 1.00 85.06 81 ILE A N 1
ATOM 682 C CA . ILE A 1 81 ? -21.194 -5.403 12.087 1.00 85.06 81 ILE A CA 1
ATOM 683 C C . ILE A 1 81 ? -22.085 -4.261 12.575 1.00 85.06 81 ILE A C 1
ATOM 685 O O . ILE A 1 81 ? -23.260 -4.487 12.858 1.00 85.06 81 ILE A O 1
ATOM 689 N N . LEU A 1 82 ? -21.555 -3.036 12.633 1.00 85.31 82 LEU A N 1
ATOM 690 C CA . LEU A 1 82 ? -22.282 -1.857 13.110 1.00 85.31 82 LEU A CA 1
ATOM 691 C C . LEU A 1 82 ? -23.440 -1.447 12.201 1.00 85.31 82 LEU A C 1
ATOM 693 O O . LEU A 1 82 ? -24.433 -0.907 12.683 1.00 85.31 82 LEU A O 1
ATOM 697 N N . LYS A 1 83 ? -23.337 -1.708 10.896 1.00 89.31 83 LYS A N 1
ATOM 698 C CA . LYS A 1 83 ? -24.433 -1.481 9.950 1.00 89.31 83 LYS A CA 1
ATOM 699 C C . LYS A 1 83 ? -25.624 -2.401 10.232 1.00 89.31 83 LYS A C 1
ATOM 701 O O . LYS A 1 83 ? -26.761 -1.983 10.033 1.00 89.31 83 LYS A O 1
ATOM 706 N N . VAL A 1 84 ? -25.367 -3.634 10.672 1.00 92.12 84 VAL A N 1
ATOM 707 C CA . VAL A 1 84 ? -26.406 -4.632 10.981 1.00 92.12 84 VAL A CA 1
ATOM 708 C C . VAL A 1 84 ? -26.900 -4.510 12.428 1.00 92.12 84 VAL A C 1
ATOM 710 O O . VAL A 1 84 ? -28.095 -4.644 12.664 1.00 92.12 84 VAL A O 1
ATOM 713 N N . ASN A 1 85 ? -26.003 -4.225 13.375 1.00 91.06 85 ASN A N 1
ATOM 714 C CA . ASN A 1 85 ? -26.265 -4.180 14.819 1.00 91.06 85 ASN A CA 1
ATOM 715 C C . ASN A 1 85 ? -25.686 -2.882 15.430 1.00 91.06 85 ASN A C 1
ATOM 717 O O . ASN A 1 85 ? -24.639 -2.908 16.093 1.00 91.06 85 ASN A O 1
ATOM 721 N N . PRO A 1 86 ? -26.306 -1.713 15.182 1.00 88.44 86 PRO A N 1
ATOM 722 C CA . PRO A 1 86 ? -25.774 -0.417 15.614 1.00 88.44 86 PRO A CA 1
ATOM 723 C C . PRO A 1 86 ? -25.665 -0.266 17.141 1.00 88.44 86 PRO A C 1
ATOM 725 O O . PRO A 1 86 ? -24.846 0.514 17.631 1.00 88.44 86 PRO A O 1
ATOM 728 N N . GLU A 1 87 ? -26.445 -1.022 17.912 1.00 88.69 87 GLU A N 1
ATOM 729 C CA . GLU A 1 87 ? -26.412 -1.053 19.375 1.00 88.69 87 GLU A CA 1
ATOM 730 C C . GLU A 1 87 ? -25.084 -1.573 19.947 1.00 88.69 87 GLU A C 1
ATOM 732 O O . GLU A 1 87 ? -24.724 -1.235 21.076 1.00 88.69 87 GLU A O 1
ATOM 737 N N . LEU A 1 88 ? -24.307 -2.334 19.166 1.00 87.94 88 LEU A N 1
ATOM 738 C CA . LEU A 1 88 ? -23.001 -2.852 19.585 1.00 87.94 88 LEU A CA 1
ATOM 739 C C . LEU A 1 88 ? -21.905 -1.777 19.624 1.00 87.94 88 LEU A C 1
ATOM 741 O O . LEU A 1 88 ? -20.828 -2.031 20.167 1.00 87.94 88 LEU A O 1
ATOM 745 N N . LYS A 1 89 ? -22.168 -0.565 19.115 1.00 83.62 89 LYS A N 1
ATOM 746 C CA . LYS A 1 89 ? -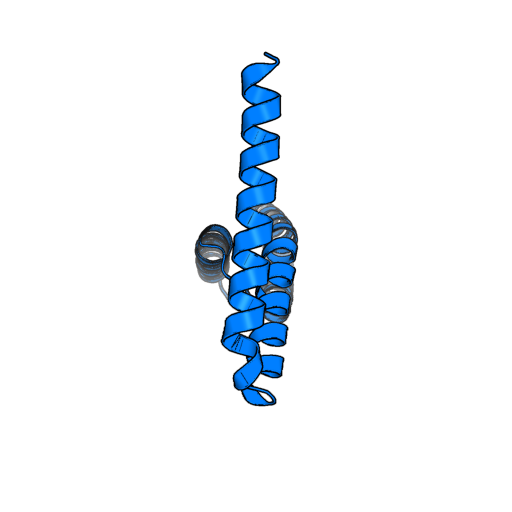21.189 0.533 19.045 1.00 83.62 89 LYS A CA 1
ATOM 747 C C . LYS A 1 89 ? -20.513 0.826 20.380 1.00 83.62 89 LYS A C 1
ATOM 749 O O . LYS A 1 89 ? -19.293 0.934 20.437 1.00 83.62 89 LYS A O 1
ATOM 754 N N . THR A 1 90 ? -21.281 0.922 21.464 1.00 82.81 90 THR A N 1
ATOM 755 C CA . THR A 1 90 ? -20.723 1.203 22.796 1.00 82.81 90 THR A CA 1
ATOM 756 C C . THR A 1 90 ? -19.857 0.053 23.310 1.00 82.81 90 THR A C 1
ATOM 758 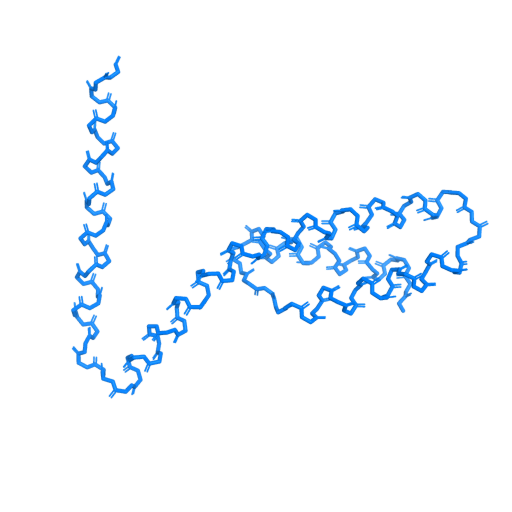O O . THR A 1 90 ? -18.854 0.298 23.973 1.00 82.81 90 THR A O 1
ATOM 761 N N . SER A 1 91 ? -20.227 -1.193 23.012 1.00 84.00 91 SER A N 1
ATOM 762 C CA . SER A 1 91 ? -19.462 -2.377 23.418 1.00 84.00 91 SER A CA 1
ATOM 763 C C . SER A 1 91 ? -18.137 -2.487 22.664 1.00 84.00 91 SER A C 1
ATOM 765 O O . SER A 1 91 ? -17.128 -2.815 23.276 1.00 84.00 91 SER A O 1
ATOM 767 N N . LEU A 1 92 ? -18.123 -2.155 21.369 1.00 78.38 92 LEU A N 1
ATOM 768 C CA . LEU A 1 92 ? -16.907 -2.150 20.552 1.00 78.38 92 LEU A CA 1
ATOM 769 C C . LEU A 1 92 ? -15.924 -1.052 20.981 1.00 78.38 92 LEU A C 1
ATOM 771 O O . LEU A 1 92 ? -14.744 -1.338 21.143 1.00 78.38 92 LEU A O 1
ATOM 775 N N . ILE A 1 93 ? -16.407 0.161 21.275 1.00 75.38 93 ILE A N 1
ATOM 776 C CA . ILE A 1 93 ? -15.558 1.239 21.821 1.00 75.38 93 ILE A CA 1
ATOM 777 C C . ILE A 1 93 ? -14.892 0.794 23.132 1.00 75.38 93 ILE A C 1
ATOM 779 O O . ILE A 1 93 ? -13.685 0.929 23.289 1.00 75.38 93 ILE A O 1
ATOM 783 N N . LYS A 1 94 ? -15.657 0.175 24.042 1.00 76.38 94 LYS A N 1
ATOM 784 C CA . LYS A 1 94 ? -15.115 -0.332 25.313 1.00 76.38 94 LYS A CA 1
ATOM 785 C C . LYS A 1 94 ? -14.042 -1.408 25.130 1.00 76.38 94 LYS A C 1
ATOM 787 O O . LYS A 1 94 ? -13.156 -1.509 25.971 1.00 76.38 94 LYS A O 1
ATOM 792 N N . LEU A 1 95 ? -14.140 -2.236 24.088 1.00 77.56 95 LEU A N 1
ATOM 793 C CA . LEU A 1 95 ? -13.126 -3.252 23.793 1.00 77.56 95 LEU A CA 1
ATOM 794 C C . LEU A 1 95 ? -11.813 -2.613 23.325 1.00 77.56 95 LEU A C 1
ATOM 796 O O . LEU A 1 95 ? -10.764 -2.994 23.834 1.00 77.56 95 LEU A O 1
ATOM 800 N N . ILE A 1 96 ? -11.886 -1.606 22.450 1.00 75.56 96 ILE A N 1
ATOM 801 C CA . ILE A 1 96 ? -10.717 -0.834 21.993 1.00 75.56 96 ILE A CA 1
ATOM 802 C C . ILE A 1 96 ? -10.046 -0.120 23.177 1.00 75.56 96 ILE A C 1
ATOM 804 O O . ILE A 1 96 ? -8.829 -0.188 23.347 1.00 75.56 96 ILE A O 1
ATOM 808 N N . ASP A 1 97 ? -10.833 0.513 24.051 1.00 69.50 97 ASP A N 1
ATOM 809 C CA . ASP A 1 97 ? -10.308 1.188 25.245 1.00 69.50 97 ASP A CA 1
ATOM 810 C C . ASP A 1 97 ? -9.564 0.210 26.177 1.00 69.50 97 ASP A C 1
ATOM 812 O O . ASP A 1 97 ? -8.491 0.524 26.698 1.00 69.50 97 ASP A O 1
ATOM 816 N N . LEU A 1 98 ? -10.097 -1.006 26.359 1.00 73.88 98 LEU A N 1
ATOM 817 C CA . LEU A 1 98 ? -9.466 -2.053 27.170 1.00 73.88 98 LEU A CA 1
ATOM 818 C C . LEU A 1 98 ? -8.139 -2.547 26.584 1.00 73.88 98 LEU A C 1
ATOM 820 O O . LEU A 1 98 ? -7.229 -2.887 27.347 1.00 73.88 98 LEU A O 1
ATOM 824 N N . GLU A 1 99 ? -8.030 -2.623 25.259 1.00 74.25 99 GLU A N 1
ATOM 825 C CA . GLU A 1 99 ? -6.802 -3.012 24.567 1.00 74.25 99 GLU A CA 1
ATOM 826 C C . GLU A 1 99 ? -5.703 -1.961 24.759 1.00 74.25 99 GLU A C 1
ATOM 828 O O . GLU A 1 99 ? -4.617 -2.296 25.244 1.00 74.25 99 GLU A O 1
ATOM 833 N N . ASN A 1 100 ? -6.036 -0.685 24.542 1.00 73.88 100 ASN A N 1
ATOM 834 C CA . ASN A 1 100 ? -5.138 0.448 24.778 1.00 73.88 100 ASN A CA 1
ATOM 835 C C . ASN A 1 100 ? -4.642 0.501 26.236 1.00 73.88 100 ASN A C 1
ATOM 837 O O . ASN A 1 100 ? -3.443 0.631 26.498 1.00 73.88 100 ASN A O 1
ATOM 841 N N . GLU A 1 101 ? -5.537 0.330 27.218 1.00 74.50 101 GLU A N 1
ATOM 842 C CA . GLU A 1 101 ? -5.149 0.276 28.635 1.00 74.50 101 GLU A CA 1
ATOM 843 C C . GLU A 1 101 ? -4.173 -0.870 28.943 1.00 74.50 101 GLU A C 1
ATOM 845 O O . GLU A 1 101 ? -3.300 -0.753 29.816 1.00 74.50 101 GLU A O 1
ATOM 850 N N . ARG A 1 102 ? -4.351 -2.018 28.283 1.00 67.38 102 ARG A N 1
ATOM 851 C CA . ARG A 1 102 ? -3.473 -3.181 28.434 1.00 67.38 102 ARG A CA 1
ATOM 852 C C . ARG A 1 102 ? -2.088 -2.884 27.877 1.00 67.38 102 ARG A C 1
ATOM 854 O O . ARG A 1 102 ? -1.101 -3.167 28.558 1.00 67.38 102 ARG A O 1
ATOM 861 N N . GLU A 1 103 ? -2.022 -2.296 26.690 1.00 77.62 103 GLU A N 1
ATOM 862 C CA . GLU A 1 103 ? -0.772 -1.933 26.031 1.00 77.62 103 GLU A CA 1
ATOM 863 C C . GLU A 1 103 ? 0.032 -0.930 26.873 1.00 77.62 103 GLU A C 1
ATOM 865 O O . GLU A 1 103 ? 1.212 -1.151 27.169 1.00 77.62 103 GLU A O 1
ATOM 870 N N . GLU A 1 104 ? -0.624 0.103 27.409 1.00 78.06 104 GLU A N 1
ATOM 871 C CA . GLU A 1 104 ? 0.014 1.062 28.312 1.00 78.06 104 GLU A CA 1
ATOM 872 C C . GLU A 1 104 ? 0.583 0.419 29.583 1.00 78.06 104 GLU A C 1
ATOM 874 O O . GLU A 1 104 ? 1.660 0.808 30.055 1.00 78.06 104 GLU A O 1
ATOM 879 N N . LYS A 1 105 ? -0.144 -0.536 30.180 1.00 77.94 105 LYS A N 1
ATOM 880 C CA . LYS A 1 105 ? 0.312 -1.262 31.378 1.00 77.9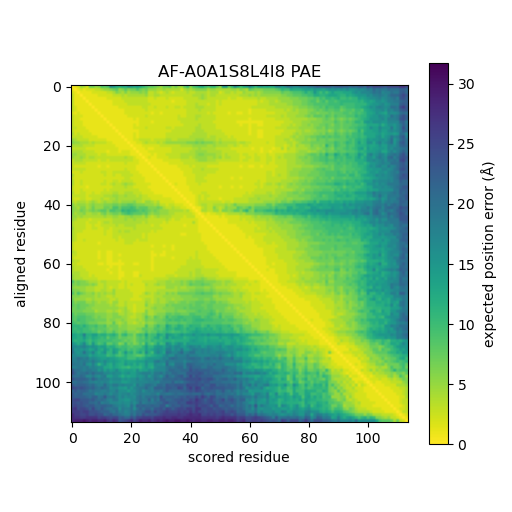4 105 LYS A CA 1
ATOM 881 C C . LYS A 1 105 ? 1.572 -2.070 31.074 1.00 77.94 105 LYS A C 1
ATOM 883 O O . LYS A 1 105 ? 2.505 -2.054 31.881 1.00 77.94 105 LYS A O 1
ATOM 888 N N . VAL A 1 106 ? 1.629 -2.724 29.914 1.00 70.50 106 VAL A N 1
ATOM 889 C CA . VAL A 1 106 ? 2.808 -3.476 29.458 1.00 70.50 106 VAL A CA 1
ATOM 890 C C . VAL A 1 106 ? 3.998 -2.541 29.235 1.00 70.50 106 VAL A C 1
ATOM 892 O O . VAL A 1 106 ? 5.072 -2.780 29.790 1.00 70.50 106 VAL A O 1
ATOM 895 N N . ILE A 1 107 ? 3.810 -1.433 28.511 1.00 79.25 107 ILE A N 1
ATOM 896 C CA . ILE A 1 107 ? 4.867 -0.438 28.268 1.00 79.25 107 ILE A CA 1
ATOM 897 C C . ILE A 1 107 ? 5.401 0.128 29.591 1.00 79.25 107 ILE A C 1
ATOM 899 O O . ILE A 1 107 ? 6.618 0.228 29.777 1.00 79.25 107 ILE A O 1
ATOM 903 N N . ARG A 1 108 ? 4.514 0.472 30.535 1.00 76.12 108 ARG A N 1
ATOM 904 C CA . ARG A 1 108 ? 4.907 0.933 31.876 1.00 76.12 108 ARG A CA 1
ATOM 905 C C . ARG A 1 108 ? 5.739 -0.113 32.604 1.00 76.12 108 ARG A C 1
ATOM 907 O O . ARG A 1 108 ? 6.806 0.222 33.111 1.00 76.12 108 ARG A O 1
ATOM 914 N N . HIS A 1 109 ? 5.301 -1.368 32.626 1.00 78.31 109 HIS A N 1
ATOM 915 C CA . HIS A 1 109 ? 6.036 -2.444 33.286 1.00 78.31 109 HIS A CA 1
ATOM 916 C C . HIS A 1 109 ? 7.457 -2.610 32.718 1.00 78.31 109 HIS A C 1
ATOM 918 O O . HIS A 1 109 ? 8.417 -2.675 33.482 1.00 78.31 109 HIS A O 1
ATOM 924 N N . ILE A 1 110 ? 7.611 -2.577 31.389 1.00 79.50 110 ILE A N 1
ATOM 925 C CA . ILE A 1 110 ? 8.920 -2.654 30.717 1.00 79.50 110 ILE A CA 1
ATOM 926 C C . ILE A 1 110 ? 9.816 -1.462 31.085 1.00 79.50 110 ILE A C 1
ATOM 928 O O . ILE A 1 110 ? 10.999 -1.646 31.360 1.00 79.50 110 ILE A O 1
ATOM 932 N N . ARG A 1 111 ? 9.271 -0.238 31.10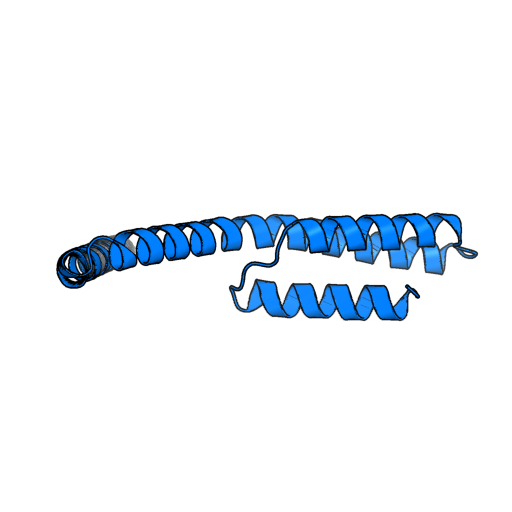5 1.00 72.88 111 ARG A N 1
ATOM 933 C CA . ARG A 1 111 ? 10.027 0.981 31.453 1.00 72.88 111 ARG A CA 1
ATOM 934 C C . ARG A 1 111 ? 10.478 1.018 32.910 1.00 72.88 111 ARG A C 1
ATOM 936 O O . ARG A 1 111 ? 11.521 1.590 33.188 1.00 72.88 111 ARG A O 1
ATOM 943 N N . THR A 1 112 ? 9.688 0.452 33.819 1.00 79.31 112 THR A N 1
ATOM 944 C CA . THR A 1 112 ? 9.977 0.480 35.265 1.00 79.31 112 THR A CA 1
ATOM 945 C C . THR A 1 112 ? 11.007 -0.581 35.670 1.00 79.31 112 THR A C 1
ATOM 947 O O . THR A 1 112 ? 11.662 -0.435 36.693 1.00 79.31 112 THR A O 1
ATOM 950 N N . ASN A 1 113 ? 11.157 -1.636 34.863 1.00 67.81 113 ASN A N 1
ATOM 951 C CA . ASN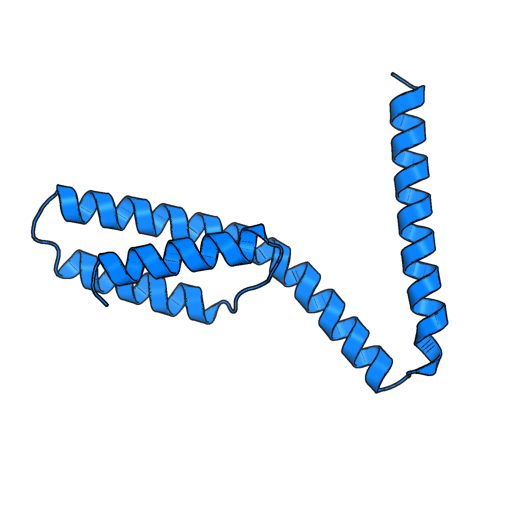 A 1 113 ? 12.102 -2.735 35.082 1.00 67.81 113 ASN A CA 1
ATOM 952 C C . ASN A 1 113 ? 13.392 -2.611 34.239 1.00 67.81 113 ASN A C 1
ATOM 954 O O . ASN A 1 113 ? 14.095 -3.605 34.049 1.00 67.81 113 ASN A O 1
ATOM 958 N N . ARG A 1 114 ? 13.689 -1.416 33.714 1.00 52.06 114 ARG A N 1
ATOM 959 C CA . ARG A 1 114 ? 14.962 -1.040 33.079 1.00 52.06 114 ARG A CA 1
ATOM 960 C C . ARG A 1 114 ? 15.764 -0.156 34.023 1.00 52.06 114 ARG A C 1
ATOM 962 O O . ARG A 1 114 ? 17.002 -0.311 34.020 1.00 52.06 114 ARG A O 1
#

Sequence (114 aa):
MSNNEILEVVDYIELVIFSGNYIEEEAFDILKEGIKNRFEDSRSFFEYKSLNEVLEKLNWLEFKNLISKYDYLEEEIVKGILKVNPELKTSLIKLIDLENEREEKVIRHIRTNR

Secondary structure (DSSP, 8-state):
--HHHHHHHHHHHHHHHHTT----HHHHHHHHHHHHHHHHT--SHHHHHHHHHHHHHHHHHHHHHHHHHHHHHHHHHHHHHHHH-GGGHHHHHHHHHHHHHHHHHHHHHHHHT-

Organism: NCBI:txid36839

Foldseek 3Di:
DDPVVLVVVLVVLVVQLVVLAADDPVSLVVSLVVLVVQCVVDDDPVSNVSSVVSNVSSVVSSVSNVVSVVVVVVVVVVVVCCVVPVVCVVVVVVVVVVVVVVVVVVVVVVVVVD

Nearest PDB structures (foldseek):
  3zcj-assembly3_C  TM=6.070E-01  e=2.078E+00  Helicobacter pylori 26695
  3zcj-assembly1_A  TM=4.813E-01  e=4.577E+00  Helicobacter pylori 26695
  8glv-assembly1_Cn  TM=3.471E-01  e=3.378E+00  Chlamydomonas reinhardtii